Protein AF-A0A937XNT3-F1 (afdb_monomer)

Secondary structure (DSSP, 8-state):
---SSHHHHHHHHHHHHHHS--S-HHHHHHHHHHHHHHHHHHHHHHHHHHTTSS-GGG-SSS-TTTHHHHHHHHHHHHHHHIIIIIHHHHHHTTTTT--HHHHHHHHHHHHHHHHHHHHHHHHHHHHHHHHHHHHHHHHHTT--HHHHHHHHHHTT-

Sequence (157 aa):
MIAIHCKAAFQEGKADRLTHPLHAGMYKLIETRKRWEQSTCELRRIRLYLIGEASGCSLRHCTIDDYHQWVRDAMLWRTYDVSYRIFPSIAALSADGVATVTISRIDKLLKTSWPNVLHMLDATHRRLKTDQDVEVDLMNLDKSKIYRALREADTWL

Foldseek 3Di:
DPDPFLVVLLVVLQVVCVVPADQALVVLVVVLVVVVVVLVVQLVQLVCCLVVNDPQVSHDPDGPVCVLVSVLCVLSVVSSCCNNGVLRSLVNCVSVVDDPVVSVVVNVVCVVCVVVVRVVSRVVSVVSVVVSVVLVVCVVVVNRPSVVVVVVSVVVD

Mean predicted aligned error: 7.72 Å

Radius of gyration: 18.94 Å; Cα contacts (8 Å, |Δi|>4): 144; chains: 1; bounding box: 44×26×56 Å

Solvent-accessible surface area (backbone atoms only — not comparable to full-atom values): 8546 Å² total; per-residue (Å²): 136,85,57,91,46,28,73,47,18,27,50,50,18,42,56,61,28,70,83,50,77,70,76,52,6,63,64,48,48,53,53,50,49,54,51,50,53,51,52,52,54,47,56,49,41,53,50,34,32,76,73,68,76,41,60,67,84,68,48,85,91,50,53,82,88,43,43,65,58,54,65,60,4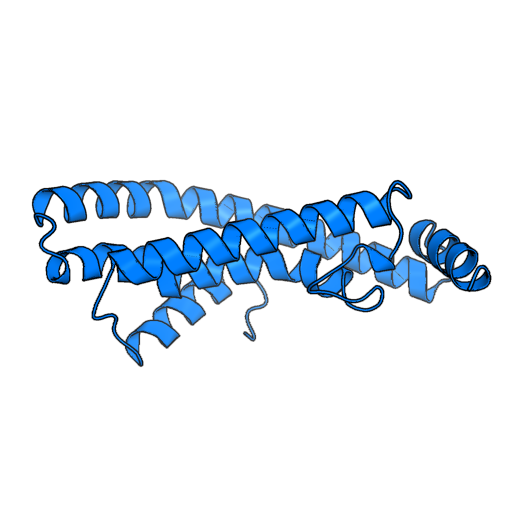4,44,52,34,52,53,33,16,42,40,37,42,43,49,57,49,19,52,67,16,24,50,71,67,71,46,56,65,70,59,42,54,52,52,50,50,53,46,67,66,50,41,63,58,51,49,51,54,44,33,55,48,43,53,53,53,46,54,56,47,53,51,45,51,52,25,47,79,65,77,65,27,68,63,57,50,56,48,58,63,55,62,76,77,115

pLDDT: mean 81.58, std 14.31, range [34.19, 96.75]

Structure (mmCIF, N/CA/C/O backbone):
data_AF-A0A937XNT3-F1
#
_entry.id   AF-A0A937XNT3-F1
#
loop_
_atom_site.group_PDB
_atom_site.id
_atom_site.type_symbol
_atom_site.label_atom_id
_atom_site.label_alt_id
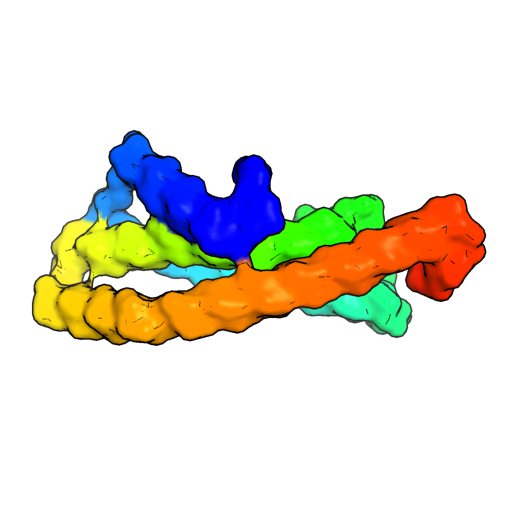_atom_site.label_comp_id
_atom_site.label_asym_id
_atom_site.label_entity_id
_atom_site.label_seq_id
_atom_site.pdbx_PDB_ins_code
_atom_site.Cartn_x
_atom_site.Cartn_y
_atom_site.Cartn_z
_atom_site.occupancy
_atom_site.B_iso_or_equiv
_atom_site.auth_seq_id
_atom_site.auth_comp_id
_atom_site.auth_asym_id
_atom_site.auth_atom_id
_atom_site.pdbx_PDB_model_num
ATOM 1 N N . MET A 1 1 ? -5.504 -10.180 -7.201 1.00 54.88 1 MET A N 1
ATOM 2 C CA . MET A 1 1 ? -5.869 -8.759 -7.330 1.00 54.88 1 MET A CA 1
ATOM 3 C C . MET A 1 1 ? -6.122 -8.484 -8.792 1.00 54.88 1 MET A C 1
ATOM 5 O O . MET A 1 1 ? -5.201 -8.643 -9.582 1.00 54.88 1 MET A O 1
ATOM 9 N N . ILE A 1 2 ? -7.370 -8.181 -9.143 1.00 60.06 2 ILE A N 1
ATOM 10 C CA . ILE A 1 2 ? -7.798 -7.944 -10.539 1.00 60.06 2 ILE A CA 1
ATOM 11 C C . ILE A 1 2 ? -7.982 -6.432 -10.797 1.00 60.06 2 ILE A C 1
ATOM 13 O O . ILE A 1 2 ? -8.218 -5.997 -11.921 1.00 60.06 2 ILE A O 1
ATOM 17 N N . ALA A 1 3 ? -7.856 -5.598 -9.759 1.00 65.06 3 ALA A N 1
ATOM 18 C CA . ALA A 1 3 ? -8.040 -4.158 -9.859 1.00 65.06 3 ALA A CA 1
ATOM 19 C C . ALA A 1 3 ? -7.130 -3.475 -10.895 1.00 65.06 3 ALA A C 1
ATOM 21 O O . ALA A 1 3 ? -5.913 -3.614 -10.879 1.00 65.06 3 ALA A O 1
ATOM 22 N N . ILE A 1 4 ? -7.746 -2.638 -11.734 1.00 74.69 4 ILE A N 1
ATOM 23 C CA . ILE A 1 4 ? -7.080 -1.885 -12.811 1.00 74.69 4 ILE A CA 1
ATOM 24 C C . ILE A 1 4 ? -6.683 -0.466 -12.346 1.00 74.69 4 ILE A C 1
ATOM 26 O O . ILE A 1 4 ? -5.875 0.209 -12.978 1.00 74.69 4 ILE A O 1
ATOM 30 N N . HIS A 1 5 ? -7.245 0.008 -11.229 1.00 83.56 5 HIS A N 1
ATOM 31 C CA . HIS A 1 5 ? -7.003 1.341 -10.666 1.00 83.56 5 HIS A CA 1
ATOM 32 C C . HIS A 1 5 ? -7.117 1.339 -9.135 1.00 83.56 5 HIS A C 1
ATOM 34 O O . HIS A 1 5 ? -7.826 0.506 -8.557 1.00 83.56 5 HIS A O 1
ATOM 40 N N . CYS A 1 6 ? -6.467 2.296 -8.464 1.00 86.62 6 CYS A N 1
ATOM 41 C CA . CYS A 1 6 ? -6.310 2.314 -7.006 1.00 86.62 6 CYS A CA 1
ATOM 42 C C . CYS A 1 6 ? -7.665 2.294 -6.293 1.00 86.62 6 CYS A C 1
ATOM 44 O O . CYS A 1 6 ? -7.866 1.535 -5.347 1.00 86.62 6 CYS A O 1
ATOM 46 N N . LYS A 1 7 ? -8.656 3.040 -6.795 1.00 89.38 7 LYS A N 1
ATOM 47 C CA . LYS A 1 7 ? -10.008 3.020 -6.214 1.00 89.38 7 LYS A CA 1
ATOM 48 C C . LYS A 1 7 ? -10.642 1.621 -6.215 1.00 89.38 7 LYS A C 1
ATOM 50 O O . LYS A 1 7 ? -11.341 1.297 -5.262 1.00 89.38 7 LYS A O 1
ATOM 55 N N . ALA A 1 8 ? -10.396 0.801 -7.242 1.00 90.81 8 ALA A N 1
ATOM 56 C CA . ALA A 1 8 ? -10.913 -0.571 -7.289 1.00 90.81 8 ALA A CA 1
ATOM 57 C C . ALA A 1 8 ? -10.160 -1.459 -6.304 1.00 90.81 8 ALA A C 1
ATOM 59 O O . ALA A 1 8 ? -10.806 -2.151 -5.529 1.00 90.81 8 ALA A O 1
ATOM 60 N N . ALA A 1 9 ? -8.828 -1.355 -6.258 1.00 92.19 9 ALA A N 1
ATOM 61 C CA . ALA A 1 9 ? -8.005 -2.102 -5.308 1.00 92.19 9 ALA A CA 1
ATOM 62 C C . ALA A 1 9 ? -8.423 -1.818 -3.855 1.00 92.19 9 ALA A C 1
ATOM 64 O O . ALA A 1 9 ? -8.475 -2.726 -3.031 1.00 92.19 9 ALA A O 1
ATOM 65 N N . PHE A 1 10 ? -8.799 -0.568 -3.554 1.00 92.38 10 PHE A N 1
ATOM 66 C CA . PHE A 1 10 ? -9.342 -0.197 -2.248 1.00 92.38 10 PHE A CA 1
ATOM 67 C C . PHE A 1 10 ? -10.678 -0.891 -1.937 1.00 92.38 10 PHE A C 1
ATOM 69 O O . PHE A 1 10 ? -10.911 -1.337 -0.817 1.00 92.38 10 PHE A O 1
ATOM 76 N N . GLN A 1 11 ? -11.599 -0.949 -2.904 1.00 93.19 11 GLN A N 1
ATOM 77 C CA . GLN A 1 11 ? -12.893 -1.603 -2.682 1.00 93.19 11 GLN A CA 1
ATOM 78 C C . GLN A 1 11 ? -12.750 -3.124 -2.602 1.00 93.19 11 GLN A C 1
ATOM 80 O O . GLN A 1 11 ? -13.378 -3.725 -1.737 1.00 93.19 11 GLN A O 1
ATOM 85 N N . GLU A 1 12 ? -11.889 -3.717 -3.433 1.00 94.06 12 GLU A N 1
ATOM 86 C CA . GLU A 1 12 ? -11.523 -5.139 -3.389 1.00 94.06 12 GLU A CA 1
ATOM 87 C C . GLU A 1 12 ? -10.975 -5.488 -2.000 1.00 94.06 12 GLU A C 1
ATOM 89 O O . GLU A 1 12 ? -11.534 -6.332 -1.311 1.00 94.06 12 GLU A O 1
ATOM 94 N N . GLY A 1 13 ? -9.997 -4.726 -1.496 1.00 93.81 13 GLY A N 1
ATOM 95 C CA . GLY A 1 13 ? -9.451 -4.955 -0.158 1.00 93.81 13 GLY A CA 1
ATOM 96 C C . GLY A 1 13 ? -10.468 -4.774 0.973 1.00 93.81 13 GLY A C 1
ATOM 97 O O . GLY A 1 13 ? -10.393 -5.471 1.985 1.00 93.81 13 GLY A O 1
ATOM 98 N N . LYS A 1 14 ? -11.450 -3.874 0.828 1.00 93.56 14 LYS A N 1
ATOM 99 C CA . LYS A 1 14 ? -12.553 -3.771 1.797 1.00 93.56 14 LYS A CA 1
ATOM 100 C C . LYS A 1 14 ? -13.452 -5.002 1.741 1.00 93.56 14 LYS A C 1
ATOM 102 O O . LYS A 1 14 ? -13.792 -5.525 2.799 1.00 93.56 14 LYS A O 1
ATOM 107 N N . ALA A 1 15 ? -13.842 -5.431 0.542 1.00 93.88 15 ALA A N 1
ATOM 108 C CA . ALA A 1 15 ? -14.713 -6.581 0.334 1.00 93.88 15 ALA A CA 1
ATOM 109 C C . ALA A 1 15 ? -14.066 -7.868 0.867 1.00 93.88 15 ALA A C 1
ATOM 111 O O . ALA A 1 15 ? -14.680 -8.567 1.670 1.00 93.88 15 ALA A O 1
ATOM 112 N N . ASP A 1 16 ? -12.796 -8.103 0.540 1.00 93.69 16 ASP A N 1
ATOM 113 C CA . ASP A 1 16 ? -12.041 -9.280 0.977 1.00 93.69 16 ASP A CA 1
ATOM 114 C C . ASP A 1 16 ? -11.846 -9.321 2.497 1.00 93.69 16 ASP A C 1
ATOM 116 O O . ASP A 1 16 ? -11.728 -10.387 3.098 1.00 93.69 16 ASP A O 1
ATOM 120 N N . ARG A 1 17 ? -11.818 -8.169 3.178 1.00 93.94 17 ARG A N 1
ATOM 121 C CA . ARG A 1 17 ? -11.762 -8.166 4.646 1.00 93.94 17 ARG A CA 1
ATOM 122 C C . ARG A 1 17 ? -13.093 -8.582 5.271 1.00 93.94 17 ARG A C 1
ATOM 124 O O . ARG A 1 17 ? -13.089 -9.113 6.377 1.00 93.94 17 ARG A O 1
ATOM 131 N N . LEU A 1 18 ? -14.230 -8.354 4.615 1.00 91.19 18 LEU A N 1
ATOM 132 C CA . LEU A 1 18 ? -15.526 -8.738 5.188 1.00 91.19 18 LEU A CA 1
ATOM 133 C C . LEU A 1 18 ? -15.634 -10.257 5.372 1.00 91.19 18 LEU A C 1
ATOM 135 O O . LEU A 1 18 ? -16.247 -10.703 6.338 1.00 91.19 18 LEU A O 1
ATOM 139 N N . THR A 1 19 ? -14.999 -11.046 4.502 1.00 91.38 19 THR A N 1
ATOM 140 C CA . THR A 1 19 ? -14.986 -12.516 4.591 1.00 91.38 19 THR A CA 1
ATOM 141 C C . THR A 1 19 ? -14.002 -13.049 5.631 1.00 91.38 19 THR A C 1
ATOM 143 O O . THR A 1 19 ? -14.143 -14.172 6.111 1.00 91.38 19 THR A O 1
ATOM 146 N N . HIS A 1 20 ? -13.022 -12.241 6.026 1.00 88.31 20 HIS A N 1
ATOM 147 C CA . HIS A 1 20 ? -12.022 -12.604 7.017 1.00 88.31 20 HIS A CA 1
ATOM 148 C C . HIS A 1 20 ? -11.923 -11.470 8.035 1.00 88.31 20 HIS A C 1
ATOM 150 O O . HIS A 1 20 ? -11.160 -10.564 7.791 1.00 88.31 20 HIS A O 1
ATOM 156 N N . PRO A 1 21 ? -12.638 -11.419 9.166 1.00 87.06 21 PRO A N 1
ATOM 157 C CA . PRO A 1 21 ? -12.478 -10.335 10.153 1.00 87.06 21 PRO A CA 1
ATOM 158 C C . PRO A 1 21 ? -11.134 -10.385 10.905 1.00 87.06 21 PRO A C 1
ATOM 160 O O . PRO A 1 21 ? -10.450 -11.407 10.887 1.00 87.06 21 PRO A O 1
ATOM 163 N N . LEU A 1 22 ? -10.669 -9.272 11.492 1.00 90.69 22 LEU A N 1
ATOM 164 C CA . LEU A 1 22 ? -9.446 -9.253 12.320 1.00 90.69 22 LEU A CA 1
ATOM 165 C C . LEU A 1 22 ? -9.773 -9.383 13.804 1.00 90.69 22 LEU A C 1
ATOM 167 O O . LEU A 1 22 ? -10.709 -8.754 14.284 1.00 90.69 22 LEU A O 1
ATOM 171 N N . HIS A 1 23 ? -8.938 -10.138 14.520 1.00 87.31 23 HIS A N 1
ATOM 172 C CA . HIS A 1 23 ? -9.053 -10.343 15.970 1.00 87.31 23 HIS A CA 1
ATOM 173 C C . HIS A 1 23 ? -7.961 -9.630 16.782 1.00 87.31 23 HIS A C 1
ATOM 175 O O . HIS A 1 23 ? -8.108 -9.494 17.987 1.00 87.31 23 HIS A O 1
ATOM 181 N N . ALA A 1 24 ? -6.885 -9.178 16.129 1.00 90.75 24 ALA A N 1
ATOM 182 C CA . ALA A 1 24 ? -5.785 -8.448 16.755 1.00 90.75 24 ALA A CA 1
ATOM 183 C C . ALA A 1 24 ? -5.294 -7.354 15.800 1.00 90.75 24 ALA A C 1
ATOM 185 O O . ALA A 1 24 ? -4.846 -7.644 14.682 1.00 90.75 24 ALA A O 1
ATOM 186 N N . GLY A 1 25 ? -5.399 -6.100 16.226 1.00 92.69 25 GLY A N 1
ATOM 187 C CA . GLY A 1 25 ? -5.040 -4.930 15.433 1.00 92.69 25 GLY A CA 1
ATOM 188 C C . GLY A 1 25 ? -3.540 -4.667 15.432 1.00 92.69 25 GLY A C 1
ATOM 189 O O . GLY A 1 25 ? -2.924 -4.525 14.374 1.00 92.69 25 GLY A O 1
ATOM 190 N N . MET A 1 26 ? -2.922 -4.663 16.612 1.00 94.62 26 MET A N 1
ATOM 191 C CA . MET A 1 26 ? -1.521 -4.289 16.802 1.00 94.62 26 MET A CA 1
ATOM 192 C C . MET A 1 26 ? -0.574 -5.209 16.030 1.00 94.62 26 MET A C 1
ATOM 194 O O . MET A 1 26 ? 0.285 -4.742 15.278 1.00 94.62 26 MET A O 1
ATOM 198 N N . TYR A 1 27 ? -0.773 -6.525 16.148 1.00 94.44 27 TYR A N 1
ATOM 199 C CA . TYR A 1 27 ? 0.013 -7.518 15.415 1.00 94.44 27 TYR A CA 1
ATOM 200 C C . TYR A 1 27 ? -0.028 -7.268 13.899 1.00 94.44 27 TYR A C 1
ATOM 202 O O . TYR A 1 27 ? 1.008 -7.284 13.230 1.00 94.44 27 TYR A O 1
ATOM 210 N N . LYS A 1 28 ? -1.211 -6.967 13.351 1.00 94.00 28 LYS A N 1
ATOM 211 C CA . LYS A 1 28 ? -1.389 -6.739 11.914 1.00 94.00 28 LYS A CA 1
ATOM 212 C C . LYS A 1 28 ? -0.848 -5.404 11.437 1.00 94.00 28 LYS A C 1
ATOM 214 O O . LYS A 1 28 ? -0.325 -5.347 10.323 1.00 94.00 28 LYS A O 1
ATOM 219 N N . LEU A 1 29 ? -0.898 -4.358 12.258 1.00 94.69 29 LEU A N 1
ATOM 220 C CA . LEU A 1 29 ? -0.217 -3.098 11.958 1.00 94.69 29 LEU A CA 1
ATOM 221 C C . LEU A 1 29 ? 1.299 -3.303 11.870 1.00 94.69 29 LEU A C 1
ATOM 223 O O . LEU A 1 29 ? 1.919 -2.840 10.913 1.00 94.69 29 LEU A O 1
ATOM 227 N N . ILE A 1 30 ? 1.889 -4.054 12.806 1.00 95.50 30 ILE A N 1
ATOM 228 C CA . ILE A 1 30 ? 3.323 -4.379 12.793 1.00 95.50 30 ILE A CA 1
ATOM 229 C C . ILE A 1 30 ? 3.684 -5.216 11.559 1.00 95.50 30 ILE A C 1
ATOM 231 O O . ILE A 1 30 ? 4.658 -4.906 10.871 1.00 95.50 30 ILE A O 1
ATOM 235 N N . GLU A 1 31 ? 2.902 -6.254 11.249 1.00 94.44 31 GLU A N 1
ATOM 236 C CA . GLU A 1 31 ? 3.104 -7.092 10.059 1.00 94.44 31 GLU A CA 1
ATOM 237 C C . GLU A 1 31 ? 3.042 -6.253 8.773 1.00 94.44 31 GLU A C 1
ATOM 239 O O . GLU A 1 31 ? 3.915 -6.356 7.908 1.00 94.44 31 GLU A O 1
ATOM 244 N N . THR A 1 32 ? 2.037 -5.379 8.669 1.00 92.88 32 THR A N 1
ATOM 245 C CA . THR A 1 32 ? 1.847 -4.514 7.498 1.00 92.88 32 THR A CA 1
ATOM 246 C C . THR A 1 32 ? 3.000 -3.528 7.358 1.00 92.88 32 THR A C 1
ATOM 248 O O . THR A 1 32 ? 3.541 -3.387 6.265 1.00 92.88 32 THR A O 1
ATOM 251 N N . ARG A 1 33 ? 3.452 -2.915 8.460 1.00 94.31 33 ARG A N 1
ATOM 252 C CA . ARG A 1 33 ? 4.623 -2.031 8.464 1.00 94.31 33 ARG A CA 1
ATOM 253 C C . ARG A 1 33 ? 5.874 -2.743 7.948 1.00 94.31 33 ARG A C 1
ATOM 255 O O . ARG A 1 33 ? 6.519 -2.222 7.045 1.00 94.31 33 ARG A O 1
ATOM 262 N N . LYS A 1 34 ? 6.192 -3.933 8.471 1.00 93.31 34 LYS A N 1
ATOM 263 C CA . LYS A 1 34 ? 7.373 -4.707 8.040 1.00 93.31 34 LYS A CA 1
ATOM 264 C C . LYS A 1 34 ? 7.326 -5.021 6.546 1.00 93.31 34 LYS A C 1
ATOM 266 O O . LYS A 1 34 ? 8.307 -4.816 5.837 1.00 93.31 34 LYS A O 1
ATOM 271 N N . ARG A 1 35 ? 6.168 -5.463 6.051 1.00 89.69 35 ARG A N 1
ATOM 272 C CA . ARG A 1 35 ? 5.963 -5.731 4.621 1.00 89.69 35 ARG A CA 1
ATOM 273 C C . ARG A 1 35 ? 6.151 -4.476 3.776 1.00 89.69 35 ARG A C 1
ATOM 275 O O . ARG A 1 35 ? 6.770 -4.516 2.718 1.00 89.69 35 ARG A O 1
ATOM 282 N N . TRP A 1 36 ? 5.613 -3.359 4.244 1.00 89.31 36 TRP A N 1
ATOM 283 C CA . TRP A 1 36 ? 5.728 -2.072 3.576 1.00 89.31 36 TRP A CA 1
ATOM 284 C C . TRP A 1 36 ? 7.169 -1.570 3.531 1.00 89.31 36 TRP A C 1
ATOM 286 O O . TRP A 1 36 ? 7.587 -1.055 2.498 1.00 89.31 36 TRP A O 1
ATOM 296 N N . GLU A 1 37 ? 7.937 -1.746 4.604 1.00 89.88 37 GLU A N 1
ATOM 297 C CA . GLU A 1 37 ? 9.371 -1.445 4.639 1.00 89.88 37 GLU A CA 1
ATOM 298 C C . GLU A 1 37 ? 10.140 -2.319 3.638 1.00 89.88 37 GLU A C 1
ATOM 300 O O . GLU A 1 37 ? 10.904 -1.792 2.833 1.00 89.88 37 GLU A O 1
ATOM 305 N N . GLN A 1 38 ? 9.875 -3.629 3.608 1.00 87.50 38 GLN A N 1
ATOM 306 C CA . GLN A 1 38 ? 10.490 -4.559 2.653 1.00 87.50 38 GLN A CA 1
ATOM 307 C C . GLN A 1 38 ? 10.171 -4.193 1.199 1.00 87.50 38 GLN A C 1
ATOM 309 O O . GLN A 1 38 ? 11.083 -4.064 0.387 1.00 87.50 38 GLN A O 1
ATOM 314 N N . SER A 1 39 ? 8.897 -3.947 0.884 1.00 85.00 39 SER A N 1
ATOM 315 C CA . SER A 1 39 ? 8.460 -3.526 -0.452 1.00 85.00 39 SER A CA 1
ATOM 316 C C . SER A 1 39 ? 9.099 -2.197 -0.867 1.00 85.00 39 SER A C 1
ATOM 318 O O . SER A 1 39 ? 9.529 -2.055 -2.007 1.00 85.00 39 SER A O 1
ATOM 320 N N . THR A 1 40 ? 9.226 -1.229 0.046 1.00 84.75 40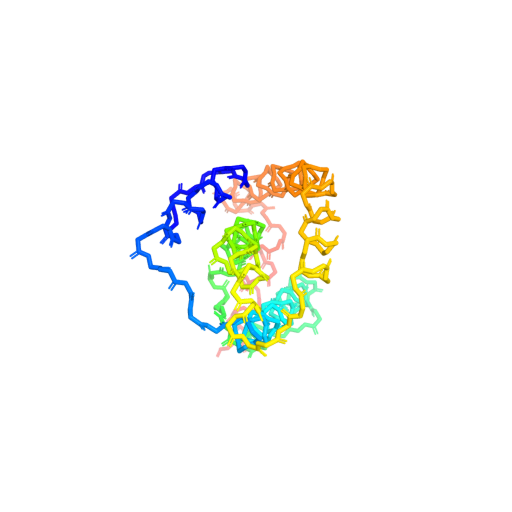 THR A N 1
ATOM 321 C CA . THR A 1 40 ? 9.898 0.046 -0.253 1.00 84.75 40 THR A CA 1
ATOM 322 C C . THR A 1 40 ? 11.394 -0.148 -0.501 1.00 84.75 40 THR A C 1
ATOM 324 O O . THR A 1 40 ? 11.951 0.477 -1.401 1.00 84.75 40 THR A O 1
ATOM 327 N N . CYS A 1 41 ? 12.060 -1.006 0.276 1.00 87.31 41 CYS A N 1
ATOM 328 C CA . CYS A 1 41 ? 13.456 -1.367 0.035 1.00 87.31 41 CYS A CA 1
ATOM 329 C C . CYS A 1 41 ? 13.635 -2.039 -1.328 1.00 87.31 41 CYS A C 1
ATOM 331 O O . CYS A 1 41 ? 14.606 -1.744 -2.020 1.00 87.31 41 CYS A O 1
ATOM 333 N N . GLU A 1 42 ? 12.693 -2.887 -1.731 1.00 87.00 42 GLU A N 1
ATOM 334 C CA . GLU A 1 42 ? 12.729 -3.526 -3.042 1.00 87.00 42 GLU A CA 1
ATOM 335 C C . GLU A 1 42 ? 12.568 -2.513 -4.177 1.00 87.00 42 GLU A C 1
ATOM 337 O O . GLU A 1 42 ? 13.409 -2.463 -5.067 1.00 87.00 42 GLU A O 1
ATOM 342 N N . LEU A 1 43 ? 11.589 -1.606 -4.091 1.00 82.88 43 LEU A N 1
ATOM 343 C CA . LEU A 1 43 ? 11.425 -0.526 -5.073 1.00 82.88 43 LEU A CA 1
ATOM 344 C C . LEU A 1 43 ? 12.678 0.359 -5.189 1.00 82.88 43 LEU A C 1
ATOM 346 O O . LEU A 1 43 ? 13.009 0.833 -6.275 1.00 82.88 43 LEU A O 1
ATOM 350 N N . ARG A 1 44 ? 13.412 0.568 -4.087 1.00 83.94 44 ARG A N 1
ATOM 351 C CA . ARG A 1 44 ? 14.702 1.277 -4.119 1.00 83.94 44 ARG A CA 1
ATOM 352 C C . ARG A 1 44 ? 15.773 0.492 -4.870 1.00 83.94 44 ARG A C 1
ATOM 354 O O . ARG A 1 44 ? 16.515 1.105 -5.628 1.00 83.94 44 ARG A O 1
ATOM 361 N N . ARG A 1 45 ? 15.855 -0.828 -4.684 1.00 84.12 45 ARG A N 1
ATOM 362 C CA . ARG A 1 45 ? 16.793 -1.685 -5.432 1.00 84.12 45 ARG A CA 1
ATOM 363 C C . ARG A 1 45 ? 16.472 -1.685 -6.919 1.00 84.12 45 ARG A C 1
ATOM 365 O O . ARG A 1 45 ? 17.378 -1.473 -7.710 1.00 84.12 45 ARG A O 1
ATOM 372 N N . ILE A 1 46 ? 15.191 -1.800 -7.276 1.00 80.75 46 ILE A N 1
ATOM 373 C CA . ILE A 1 46 ? 14.732 -1.679 -8.666 1.00 80.75 46 ILE A CA 1
ATOM 374 C C . ILE A 1 46 ? 15.173 -0.334 -9.252 1.00 80.75 46 ILE A C 1
ATOM 376 O O . ILE A 1 46 ? 15.742 -0.299 -10.336 1.00 80.75 46 ILE A O 1
ATOM 380 N N . ARG A 1 47 ? 14.993 0.777 -8.521 1.00 80.06 47 ARG A N 1
ATOM 381 C CA . ARG A 1 47 ? 15.480 2.090 -8.971 1.00 80.06 47 ARG A CA 1
ATOM 382 C C . ARG A 1 47 ? 16.990 2.092 -9.222 1.00 80.06 47 ARG A C 1
ATOM 384 O O . ARG A 1 47 ? 17.398 2.600 -10.256 1.00 80.06 47 ARG A O 1
ATOM 391 N N . LEU A 1 48 ? 17.797 1.581 -8.288 1.00 80.44 48 LEU A N 1
ATOM 392 C CA . LEU A 1 48 ? 19.262 1.542 -8.425 1.00 80.44 48 LEU A CA 1
ATOM 393 C C . LEU A 1 48 ? 19.698 0.688 -9.620 1.00 80.44 48 LEU A C 1
ATOM 395 O O . LEU A 1 48 ? 20.594 1.080 -10.359 1.00 80.44 48 LEU A O 1
ATOM 399 N N . TYR A 1 49 ? 19.026 -0.439 -9.839 1.00 81.25 49 TYR A N 1
ATOM 400 C CA . TYR A 1 49 ? 19.242 -1.291 -11.001 1.00 81.25 49 TYR A CA 1
ATOM 401 C C . TYR A 1 49 ? 18.938 -0.558 -12.316 1.00 81.25 49 TYR A C 1
ATOM 403 O O . TYR A 1 49 ? 19.780 -0.515 -13.207 1.00 81.25 49 TYR A O 1
ATOM 411 N N . LEU A 1 50 ? 17.782 0.109 -12.407 1.00 72.19 50 LEU A N 1
ATOM 412 C CA . LEU A 1 50 ? 17.356 0.825 -13.617 1.00 72.19 50 LEU A CA 1
ATOM 413 C C . LEU A 1 50 ? 18.262 1.998 -14.009 1.00 72.19 50 LEU A C 1
ATOM 415 O O . LEU A 1 50 ? 18.297 2.369 -15.179 1.00 72.19 50 LEU A O 1
ATOM 419 N N . ILE A 1 51 ? 18.979 2.589 -13.051 1.00 79.31 51 ILE A N 1
ATOM 420 C CA . ILE A 1 51 ? 19.944 3.670 -13.312 1.00 79.31 51 ILE A CA 1
ATOM 421 C C . ILE A 1 51 ? 21.387 3.162 -13.459 1.00 79.31 51 ILE A C 1
ATOM 423 O O . ILE A 1 51 ? 22.302 3.974 -13.567 1.00 79.31 51 ILE A O 1
ATOM 427 N N . GLY A 1 52 ? 21.603 1.842 -13.454 1.00 79.25 52 GLY A N 1
ATOM 428 C CA . GLY A 1 52 ? 22.925 1.226 -13.601 1.00 79.25 52 GLY A CA 1
ATOM 429 C C . GLY A 1 52 ? 23.821 1.320 -12.361 1.00 79.25 52 GLY A C 1
ATOM 430 O O . GLY A 1 52 ? 25.007 1.019 -12.439 1.00 79.25 52 GLY A O 1
ATOM 431 N N . GLU A 1 53 ? 23.277 1.717 -11.208 1.00 82.31 53 GLU A N 1
ATOM 432 C CA . GLU A 1 53 ? 24.017 1.819 -9.940 1.00 82.31 53 GLU A CA 1
ATOM 433 C C . GLU A 1 53 ? 24.036 0.498 -9.146 1.00 82.31 53 GLU A C 1
ATOM 435 O O . GLU A 1 53 ? 24.717 0.396 -8.124 1.00 82.31 53 GLU A O 1
ATOM 440 N N . ALA A 1 54 ? 23.295 -0.524 -9.582 1.00 83.94 54 ALA A N 1
ATOM 441 C CA . ALA A 1 54 ? 23.288 -1.849 -8.967 1.00 83.94 54 ALA A CA 1
ATOM 442 C C . ALA A 1 54 ? 23.120 -2.959 -10.012 1.00 83.94 54 ALA A C 1
ATOM 444 O O . ALA A 1 54 ? 22.511 -2.750 -11.057 1.00 83.94 54 ALA A O 1
ATOM 445 N N . SER A 1 55 ? 23.620 -4.160 -9.709 1.00 86.94 55 SER A N 1
ATOM 446 C CA . SER A 1 55 ? 23.395 -5.342 -10.548 1.00 86.94 55 SER A CA 1
ATOM 447 C C . SER A 1 55 ? 21.989 -5.912 -10.355 1.00 86.94 55 SER A C 1
ATOM 449 O O . SER A 1 55 ? 21.376 -5.747 -9.295 1.00 86.94 55 SER A O 1
ATOM 451 N N . GLY A 1 56 ? 21.492 -6.651 -11.349 1.00 77.50 56 GLY A N 1
ATOM 452 C CA . GLY A 1 56 ? 20.204 -7.345 -11.247 1.00 77.50 56 GLY A CA 1
ATOM 453 C C . GLY A 1 56 ? 20.163 -8.380 -10.113 1.00 77.50 56 GLY A C 1
ATOM 454 O O . GLY A 1 56 ? 19.134 -8.544 -9.465 1.00 77.50 56 GLY A O 1
ATOM 455 N N . CYS A 1 57 ? 21.308 -8.971 -9.751 1.00 82.94 57 CYS A N 1
ATOM 456 C CA . CYS A 1 57 ? 21.441 -9.871 -8.595 1.00 82.94 57 CYS A CA 1
ATOM 457 C C . CYS A 1 57 ? 21.184 -9.188 -7.236 1.00 82.94 57 CYS A C 1
ATOM 459 O O . CYS A 1 57 ? 21.122 -9.861 -6.208 1.00 82.94 57 CYS A O 1
ATOM 461 N N . SER A 1 58 ? 21.078 -7.855 -7.198 1.00 85.25 58 SER A N 1
ATOM 462 C CA . SER A 1 58 ? 20.741 -7.118 -5.977 1.00 85.25 58 SER A CA 1
ATOM 463 C C . SER A 1 58 ? 19.249 -7.174 -5.622 1.00 8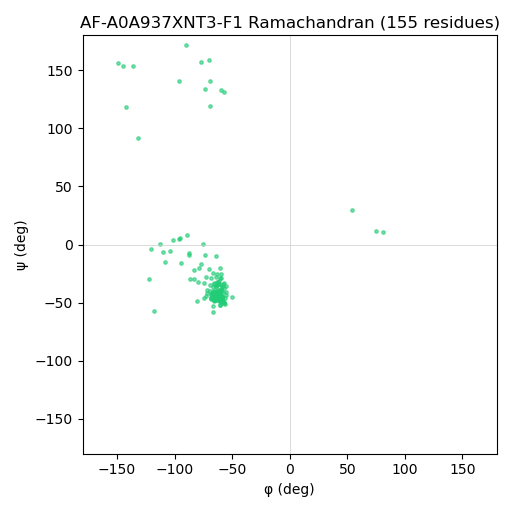5.25 58 SER A C 1
ATOM 465 O O . SER A 1 58 ? 18.898 -6.895 -4.469 1.00 85.25 58 SER A O 1
ATOM 467 N N . LEU A 1 59 ? 18.387 -7.547 -6.577 1.00 84.56 59 LEU A N 1
ATOM 468 C CA . LEU A 1 59 ? 16.951 -7.752 -6.381 1.00 84.56 59 LEU A CA 1
ATOM 469 C C . LEU A 1 59 ? 16.709 -9.005 -5.519 1.00 84.56 59 LEU A C 1
ATOM 471 O O . LEU A 1 59 ? 17.430 -9.994 -5.621 1.00 84.56 59 LEU A O 1
ATOM 475 N N . ARG A 1 60 ? 15.736 -8.951 -4.602 1.00 86.44 60 ARG A N 1
ATOM 476 C CA . ARG A 1 60 ? 15.492 -10.018 -3.605 1.00 86.44 60 ARG A CA 1
ATOM 477 C C . ARG A 1 60 ? 14.098 -10.622 -3.650 1.00 86.44 60 ARG A C 1
ATOM 479 O O . ARG A 1 60 ? 13.919 -11.756 -3.216 1.00 86.44 60 ARG A O 1
ATOM 486 N N . HIS A 1 61 ? 13.109 -9.845 -4.063 1.00 80.19 61 HIS A N 1
ATOM 487 C CA . HIS A 1 61 ? 11.703 -10.251 -4.087 1.00 80.19 61 HIS A CA 1
ATOM 488 C C . HIS A 1 61 ? 11.108 -10.201 -5.495 1.00 80.19 61 HIS A C 1
ATOM 490 O O . HIS A 1 61 ? 9.959 -10.588 -5.682 1.00 80.19 61 HIS A O 1
ATOM 496 N N . CYS A 1 62 ? 11.902 -9.739 -6.454 1.00 75.75 62 CYS A N 1
ATOM 497 C CA . CYS A 1 62 ? 11.598 -9.640 -7.867 1.00 75.75 62 CYS A CA 1
ATOM 498 C C . CYS A 1 62 ? 12.822 -10.130 -8.659 1.00 75.75 62 CYS A C 1
ATOM 500 O O . CYS A 1 62 ? 13.948 -10.111 -8.150 1.00 75.75 62 CYS A O 1
ATOM 502 N N . THR A 1 63 ? 12.596 -10.626 -9.864 1.00 75.06 63 THR A N 1
ATOM 503 C CA . THR A 1 63 ? 13.611 -10.910 -10.871 1.00 75.06 63 THR A CA 1
ATOM 504 C C . THR A 1 63 ? 13.836 -9.689 -11.767 1.00 75.06 63 THR A C 1
ATOM 506 O O . THR A 1 63 ? 13.114 -8.690 -11.737 1.00 75.06 63 THR A O 1
ATOM 509 N N . ILE A 1 64 ? 14.864 -9.774 -12.606 1.00 69.44 64 ILE A N 1
ATOM 510 C CA . ILE A 1 64 ? 15.092 -8.810 -13.687 1.00 69.44 64 ILE A CA 1
ATOM 511 C C . ILE A 1 64 ? 13.903 -8.788 -14.665 1.00 69.44 64 ILE A C 1
ATOM 513 O O . ILE A 1 64 ? 13.590 -7.754 -15.242 1.00 69.44 64 ILE A O 1
ATOM 517 N N . ASP A 1 65 ? 13.191 -9.901 -14.811 1.00 68.50 65 ASP A N 1
ATOM 518 C CA . ASP A 1 65 ? 12.085 -9.993 -15.759 1.00 68.50 65 ASP A CA 1
ATOM 519 C C . 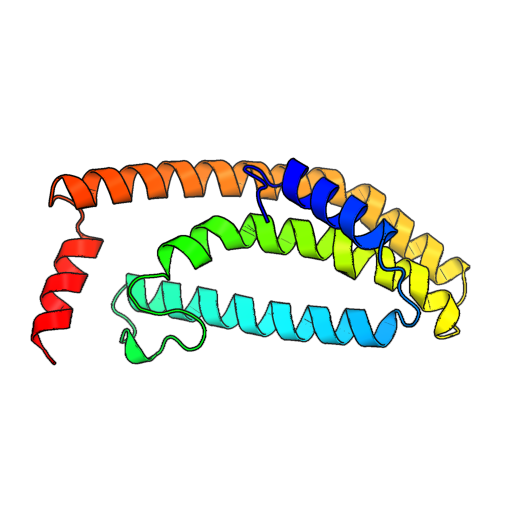ASP A 1 65 ? 10.771 -9.436 -15.204 1.00 68.50 65 ASP A C 1
ATOM 521 O O . ASP A 1 65 ? 9.911 -9.059 -15.989 1.00 68.50 65 ASP A O 1
ATOM 525 N N . ASP A 1 66 ? 10.584 -9.342 -13.881 1.00 76.62 66 ASP A N 1
ATOM 526 C CA . ASP A 1 66 ? 9.305 -8.954 -13.262 1.00 76.62 66 ASP A CA 1
ATOM 527 C C . ASP A 1 66 ? 9.334 -7.590 -12.530 1.00 76.62 66 ASP A C 1
ATOM 529 O O . ASP A 1 66 ? 8.301 -7.144 -12.013 1.00 76.62 66 ASP A O 1
ATOM 533 N N . TYR A 1 67 ? 10.468 -6.868 -12.520 1.00 76.56 67 TYR A N 1
ATOM 534 C CA . TYR A 1 67 ? 10.570 -5.574 -11.822 1.00 76.56 67 TYR A CA 1
ATOM 535 C C . TYR A 1 67 ? 9.522 -4.561 -12.309 1.00 76.56 67 TYR A C 1
ATOM 537 O O . TYR A 1 67 ? 9.037 -3.722 -11.545 1.00 76.56 67 TYR A O 1
ATOM 545 N N . HIS A 1 68 ? 9.159 -4.626 -13.592 1.00 73.62 68 HIS A N 1
ATOM 546 C CA . HIS A 1 68 ? 8.197 -3.722 -14.210 1.00 73.62 68 HIS A CA 1
ATOM 547 C C . HIS A 1 68 ? 6.798 -3.920 -13.606 1.00 73.62 68 HIS A C 1
ATOM 549 O O . HIS A 1 68 ? 6.124 -2.943 -13.272 1.00 73.62 68 HIS A O 1
ATOM 555 N N . GLN A 1 69 ? 6.409 -5.179 -13.370 1.00 75.94 69 GLN A N 1
ATOM 556 C CA . GLN A 1 69 ? 5.173 -5.566 -12.693 1.00 75.94 69 GLN A CA 1
ATOM 557 C C . GLN A 1 69 ? 5.177 -5.059 -11.245 1.00 75.94 69 GLN A C 1
ATOM 559 O O . GLN A 1 69 ? 4.193 -4.474 -10.794 1.00 75.94 69 GLN A O 1
ATOM 564 N N . TRP A 1 70 ? 6.301 -5.204 -10.538 1.00 79.81 70 TRP A N 1
ATOM 565 C CA . TRP A 1 70 ? 6.464 -4.697 -9.173 1.00 79.81 70 TRP A CA 1
ATOM 566 C C . TRP A 1 70 ? 6.260 -3.185 -9.070 1.00 79.81 70 TRP A C 1
ATOM 568 O O . TRP A 1 70 ? 5.566 -2.717 -8.167 1.00 79.81 70 TRP A O 1
ATOM 578 N N . VAL A 1 71 ? 6.843 -2.411 -9.989 1.00 76.75 71 VAL A N 1
ATOM 579 C CA . VAL A 1 71 ? 6.683 -0.948 -10.013 1.00 76.75 71 VAL A CA 1
ATOM 580 C C . VAL A 1 71 ? 5.255 -0.561 -10.391 1.00 76.75 71 VAL A C 1
ATOM 582 O O . VAL A 1 71 ? 4.681 0.328 -9.758 1.00 76.75 71 VAL A O 1
ATOM 585 N N . ARG A 1 72 ? 4.671 -1.246 -11.382 1.00 75.69 72 ARG A N 1
ATOM 586 C CA . ARG A 1 72 ? 3.311 -0.984 -11.864 1.00 75.69 72 ARG A CA 1
ATOM 587 C C . ARG A 1 72 ? 2.280 -1.186 -10.760 1.00 75.69 72 ARG A C 1
ATOM 589 O O . ARG A 1 72 ? 1.486 -0.297 -10.455 1.00 75.69 72 ARG A O 1
ATOM 596 N N . ASP A 1 73 ? 2.333 -2.347 -10.121 1.00 81.50 73 ASP A N 1
ATOM 597 C CA . ASP A 1 73 ? 1.276 -2.799 -9.227 1.00 81.50 73 ASP A CA 1
ATOM 598 C C . ASP A 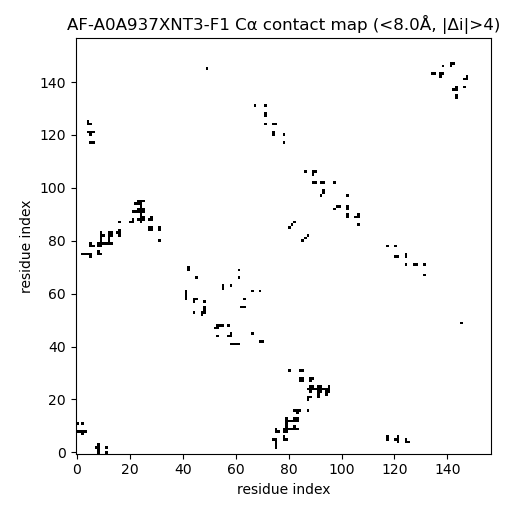1 73 ? 1.484 -2.295 -7.788 1.00 81.50 73 ASP A C 1
ATOM 600 O O . ASP A 1 73 ? 0.566 -2.373 -6.968 1.00 81.50 73 ASP A O 1
ATOM 604 N N . ALA A 1 74 ? 2.642 -1.698 -7.468 1.00 83.44 74 ALA A N 1
ATOM 605 C CA . ALA A 1 74 ? 2.957 -1.189 -6.132 1.00 83.44 74 ALA A CA 1
ATOM 606 C C . ALA A 1 74 ? 1.856 -0.283 -5.561 1.00 83.44 74 ALA A C 1
ATOM 608 O O . ALA A 1 74 ? 1.455 -0.441 -4.406 1.00 83.44 74 ALA A O 1
ATOM 609 N N . MET A 1 75 ? 1.331 0.653 -6.357 1.00 83.62 75 MET A N 1
ATOM 610 C CA . MET A 1 75 ? 0.287 1.577 -5.896 1.00 83.62 75 MET A CA 1
ATOM 611 C C . MET A 1 75 ? -1.048 0.864 -5.658 1.00 83.62 75 MET A C 1
ATOM 613 O O . MET A 1 75 ? -1.765 1.194 -4.707 1.00 83.62 75 MET A O 1
ATOM 617 N N . LEU A 1 76 ? -1.368 -0.142 -6.474 1.00 88.69 76 LEU A N 1
ATOM 618 C CA . LEU A 1 76 ? -2.551 -0.983 -6.299 1.00 88.69 76 LEU A CA 1
ATOM 619 C C . LEU A 1 76 ? -2.432 -1.799 -5.010 1.00 88.69 76 LEU A C 1
A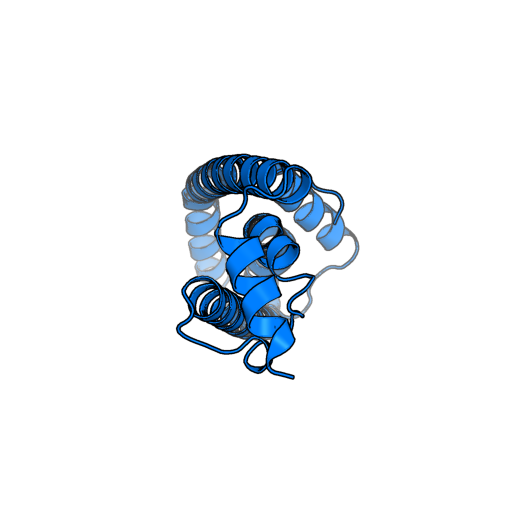TOM 621 O O . LEU A 1 76 ? -3.337 -1.757 -4.178 1.00 88.69 76 LEU A O 1
ATOM 625 N N . TRP A 1 77 ? -1.281 -2.436 -4.783 1.00 88.25 77 TRP A N 1
ATOM 626 C CA . TRP A 1 77 ? -0.999 -3.211 -3.574 1.00 88.25 77 TRP A CA 1
ATOM 627 C C . TRP A 1 77 ? -1.065 -2.369 -2.306 1.00 88.25 77 TRP A C 1
ATOM 629 O O . TRP A 1 77 ? -1.696 -2.777 -1.332 1.00 88.25 77 TRP A O 1
ATOM 639 N N . ARG A 1 78 ? -0.480 -1.164 -2.312 1.00 88.31 78 ARG A N 1
ATOM 640 C CA . ARG A 1 78 ? -0.558 -0.241 -1.167 1.00 88.31 78 ARG A CA 1
ATOM 641 C C . ARG A 1 78 ? -1.992 0.154 -0.873 1.00 88.31 78 ARG A C 1
ATOM 643 O O . ARG A 1 78 ? -2.405 0.163 0.283 1.00 88.31 78 ARG A O 1
ATOM 650 N N . THR A 1 79 ? -2.749 0.454 -1.919 1.00 91.44 79 THR A N 1
ATOM 651 C CA . THR A 1 79 ? -4.141 0.859 -1.778 1.00 91.44 79 THR A CA 1
ATOM 652 C C . THR A 1 79 ? -4.999 -0.281 -1.229 1.00 91.44 79 THR A C 1
ATOM 654 O O . THR A 1 79 ? -5.754 -0.071 -0.279 1.00 91.44 79 THR A O 1
ATOM 657 N N . TYR A 1 80 ? -4.819 -1.491 -1.761 1.00 94.06 80 TYR A N 1
ATOM 658 C CA . TYR A 1 80 ? -5.448 -2.709 -1.262 1.00 94.06 80 TYR A CA 1
ATOM 659 C C . TYR A 1 80 ? -5.105 -2.958 0.213 1.00 94.06 80 TYR A C 1
ATOM 661 O O . TYR A 1 80 ? -6.006 -3.149 1.032 1.00 94.06 80 TYR A O 1
ATOM 669 N N . ASP A 1 81 ? -3.822 -2.895 0.586 1.00 92.44 81 ASP A N 1
ATOM 670 C CA . ASP A 1 81 ? -3.361 -3.125 1.960 1.00 92.44 81 ASP A CA 1
ATOM 671 C C . ASP A 1 81 ? -3.950 -2.113 2.950 1.00 92.44 81 ASP A C 1
ATOM 673 O O . ASP A 1 81 ? -4.239 -2.471 4.093 1.00 92.44 81 ASP A O 1
ATOM 677 N N . VAL A 1 82 ? -4.176 -0.858 2.548 1.00 92.62 82 VAL A N 1
ATOM 678 C CA . VAL A 1 82 ? -4.813 0.119 3.443 1.00 92.62 82 VAL A CA 1
ATOM 679 C C . VAL A 1 82 ? -6.239 -0.302 3.792 1.00 92.62 82 VAL A C 1
ATOM 681 O O . VAL A 1 82 ? -6.599 -0.319 4.972 1.00 92.62 82 VAL A O 1
ATOM 684 N N . SER A 1 83 ? -7.036 -0.689 2.796 1.00 94.06 83 SER A N 1
ATOM 685 C CA . SER A 1 83 ? -8.403 -1.178 3.011 1.00 94.06 83 SER A CA 1
ATOM 686 C C . SER A 1 83 ? -8.471 -2.536 3.700 1.00 94.06 83 SER A C 1
ATOM 688 O O . SER A 1 83 ? -9.340 -2.744 4.541 1.00 94.06 83 SER A O 1
ATOM 690 N N . TYR A 1 84 ? -7.576 -3.457 3.340 1.00 95.12 84 TYR A N 1
ATOM 691 C CA . TYR A 1 84 ? -7.617 -4.845 3.791 1.00 95.12 84 TYR A CA 1
ATOM 692 C C . TYR A 1 84 ? -6.913 -5.042 5.134 1.00 95.12 84 TYR A C 1
ATOM 694 O O . TYR A 1 84 ? -7.265 -5.937 5.896 1.00 95.12 84 TYR A O 1
ATOM 702 N N . ARG A 1 85 ? -5.897 -4.233 5.449 1.00 94.19 85 ARG A N 1
ATOM 703 C CA . ARG A 1 85 ? -5.077 -4.391 6.659 1.00 94.19 85 ARG A CA 1
ATOM 704 C C . ARG A 1 85 ? -5.186 -3.191 7.572 1.00 94.19 85 ARG A C 1
ATOM 706 O O . ARG A 1 85 ? -5.583 -3.372 8.714 1.00 94.19 85 ARG A O 1
ATOM 713 N N . ILE A 1 86 ? -4.870 -1.983 7.110 1.00 93.75 86 ILE A N 1
ATOM 714 C CA . ILE A 1 86 ? -4.701 -0.827 8.008 1.00 93.75 86 ILE A CA 1
ATOM 715 C C . ILE A 1 86 ? -6.014 -0.418 8.681 1.00 93.75 86 ILE A C 1
ATOM 717 O O . ILE A 1 86 ? -6.093 -0.425 9.908 1.00 93.75 86 ILE A O 1
ATOM 721 N N . PHE A 1 87 ? -7.047 -0.095 7.898 1.00 94.19 87 PHE A N 1
ATOM 722 C CA . PHE A 1 87 ? -8.337 0.361 8.435 1.00 94.19 87 PHE A CA 1
ATOM 723 C C . PHE A 1 87 ? -8.964 -0.690 9.374 1.00 94.19 87 PHE A C 1
ATOM 725 O O . PHE A 1 87 ? -9.307 -0.350 10.508 1.00 94.19 87 PHE A O 1
ATOM 732 N N . PRO A 1 88 ? -9.040 -1.976 8.981 1.00 94.94 88 PRO A N 1
ATOM 733 C CA . PRO A 1 88 ? -9.548 -3.031 9.853 1.00 94.94 88 PRO A CA 1
ATOM 734 C C . PRO A 1 88 ? -8.686 -3.259 11.096 1.00 94.94 88 PRO A C 1
ATOM 736 O O . PRO A 1 88 ? -9.228 -3.537 12.160 1.00 94.94 88 PRO A O 1
ATOM 739 N N . SER A 1 89 ? -7.358 -3.130 10.993 1.00 95.31 89 SER A N 1
ATOM 740 C CA . SER A 1 89 ? -6.479 -3.319 12.154 1.00 95.31 89 SER A CA 1
ATOM 741 C C . SER A 1 89 ? -6.695 -2.233 13.195 1.00 95.31 89 SER A C 1
ATOM 743 O O . SER A 1 89 ? -6.672 -2.524 14.381 1.00 95.31 89 SER A O 1
ATOM 745 N N . ILE A 1 90 ? -6.951 -0.995 12.769 1.00 94.44 90 ILE A N 1
ATOM 746 C CA . ILE A 1 90 ? -7.249 0.109 13.689 1.00 94.44 90 ILE A CA 1
ATOM 747 C C . ILE A 1 90 ? -8.568 -0.133 14.410 1.00 94.44 90 ILE A C 1
ATOM 749 O O . ILE A 1 90 ? -8.629 0.049 15.621 1.00 94.44 90 ILE A O 1
ATOM 753 N N . ALA A 1 91 ? -9.594 -0.602 13.697 1.00 92.69 91 ALA A N 1
ATOM 754 C CA . ALA A 1 91 ? -10.847 -1.011 14.326 1.00 92.69 91 ALA A CA 1
ATOM 755 C C . ALA A 1 91 ? -10.635 -2.167 15.323 1.00 92.69 91 ALA A C 1
ATOM 757 O O . ALA A 1 91 ? -11.207 -2.151 16.407 1.00 92.69 91 ALA A O 1
ATOM 758 N N . ALA A 1 92 ? -9.767 -3.128 14.994 1.00 95.12 92 ALA A N 1
ATOM 759 C CA . ALA A 1 92 ? -9.455 -4.276 15.845 1.00 95.12 92 ALA A CA 1
ATOM 760 C C . ALA A 1 92 ? -8.577 -3.945 17.068 1.00 95.12 92 ALA A C 1
ATOM 762 O O . ALA A 1 92 ? -8.442 -4.793 17.946 1.00 95.12 92 ALA A O 1
ATOM 763 N N . LEU A 1 93 ? -8.024 -2.728 17.183 1.00 95.88 93 LEU A N 1
ATOM 764 C CA . LEU A 1 93 ? -7.245 -2.312 18.360 1.00 95.88 93 LEU A CA 1
ATOM 765 C C . LEU A 1 93 ? -8.058 -2.351 19.662 1.00 95.88 93 LEU A C 1
ATOM 767 O O . LEU A 1 93 ? -7.477 -2.413 20.743 1.00 95.88 93 LEU A O 1
ATOM 771 N N . SER A 1 94 ? -9.392 -2.340 19.584 1.00 94.38 94 SER A N 1
ATOM 772 C CA . SER A 1 94 ? -10.241 -2.501 20.767 1.00 94.38 94 SER A CA 1
ATOM 773 C C . SER A 1 94 ? -10.044 -3.869 21.421 1.00 94.38 94 SER A C 1
ATOM 775 O O . SER A 1 94 ? -10.066 -3.966 22.643 1.00 94.38 94 SER A O 1
ATOM 777 N N . ALA A 1 95 ? -9.806 -4.915 20.621 1.00 92.31 95 ALA A N 1
ATOM 778 C CA . ALA A 1 95 ? -9.496 -6.255 21.119 1.00 92.31 95 ALA A CA 1
ATOM 779 C C . ALA A 1 95 ? -8.104 -6.326 21.772 1.00 92.31 95 ALA A C 1
ATOM 781 O O . ALA A 1 95 ? -7.866 -7.185 22.614 1.00 92.31 95 ALA A O 1
ATOM 782 N N . ASP A 1 96 ? -7.219 -5.380 21.444 1.00 93.12 96 ASP A N 1
ATOM 783 C CA . ASP A 1 96 ? -5.902 -5.223 22.066 1.00 93.12 96 ASP A CA 1
ATOM 784 C C . ASP A 1 96 ? -5.941 -4.311 23.315 1.00 93.12 96 ASP A C 1
ATOM 786 O O . ASP A 1 96 ? -4.896 -3.926 23.839 1.00 93.12 96 ASP A O 1
ATOM 790 N N . GLY A 1 97 ? -7.132 -3.920 23.787 1.00 94.19 97 GLY A N 1
ATOM 791 C CA . GLY A 1 97 ? -7.310 -3.081 24.978 1.00 94.19 97 GLY A CA 1
ATOM 792 C C . GLY A 1 97 ? -7.118 -1.578 24.748 1.00 94.19 97 GLY A C 1
ATOM 793 O O . GLY A 1 97 ? -7.060 -0.809 25.709 1.00 94.19 97 GLY A O 1
ATOM 794 N N . VAL A 1 98 ? -7.032 -1.118 23.495 1.00 95.69 98 VAL A N 1
ATOM 795 C CA . VAL A 1 98 ? -6.935 0.317 23.196 1.00 95.69 98 VAL A CA 1
ATOM 796 C C . VAL A 1 98 ? -8.287 0.995 23.415 1.00 95.69 98 VAL A C 1
ATOM 798 O O . VAL A 1 98 ? -9.323 0.536 22.937 1.00 95.69 98 VAL A O 1
ATOM 801 N N . ALA A 1 99 ? -8.271 2.141 24.098 1.00 96.75 99 ALA A N 1
ATOM 802 C CA . ALA A 1 99 ? -9.479 2.906 24.382 1.00 96.75 99 ALA A CA 1
ATOM 803 C C . ALA A 1 99 ? -10.207 3.347 23.098 1.00 96.75 99 ALA A C 1
ATOM 805 O O . ALA A 1 99 ? -9.608 3.941 22.195 1.00 96.75 99 ALA A O 1
ATOM 806 N N . THR A 1 100 ? -11.528 3.154 23.059 1.00 95.56 100 THR A N 1
ATOM 807 C CA . THR A 1 100 ? -12.388 3.492 21.911 1.00 95.56 100 THR A CA 1
ATOM 808 C C . THR A 1 100 ? -12.258 4.951 21.480 1.00 95.56 100 THR A C 1
ATOM 810 O O . THR A 1 100 ? -12.266 5.244 20.289 1.00 95.56 100 THR A O 1
ATOM 813 N N . VAL A 1 101 ? -12.075 5.880 22.426 1.00 95.75 101 VAL A N 1
ATOM 814 C CA . VAL A 1 101 ? -11.856 7.304 22.116 1.00 95.75 101 VAL A CA 1
ATOM 815 C C . VAL A 1 101 ? -10.607 7.519 21.254 1.00 95.75 101 VAL A C 1
ATOM 817 O O . VAL A 1 101 ? -10.640 8.301 20.304 1.00 95.75 101 VAL A O 1
ATOM 820 N N . THR A 1 102 ? -9.528 6.785 21.533 1.00 95.69 102 THR A N 1
ATOM 821 C CA . THR A 1 102 ? -8.280 6.837 20.766 1.00 95.69 102 THR A CA 1
ATOM 822 C C . THR A 1 102 ? -8.490 6.260 19.371 1.00 95.69 102 THR A C 1
ATOM 824 O O . THR A 1 102 ? -8.109 6.897 18.387 1.00 95.69 102 THR A O 1
ATOM 827 N N . ILE A 1 103 ? -9.157 5.106 19.275 1.00 95.38 103 ILE A N 1
ATOM 828 C CA . ILE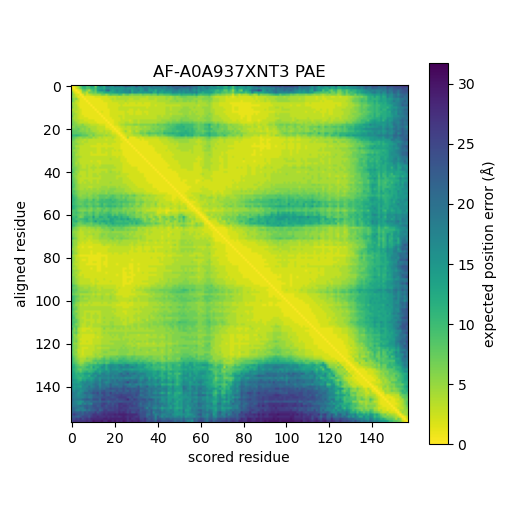 A 1 103 ? -9.477 4.445 18.001 1.00 95.38 103 ILE A CA 1
ATOM 829 C C . ILE A 1 103 ? -10.310 5.372 17.113 1.00 95.38 103 ILE A C 1
ATOM 831 O O . ILE A 1 103 ? -9.924 5.638 15.977 1.00 95.38 103 ILE A O 1
ATOM 835 N N . SER A 1 104 ? -11.392 5.942 17.646 1.00 94.88 104 SER A N 1
ATOM 836 C CA . SER A 1 104 ? -12.268 6.872 16.922 1.00 94.88 104 SER A CA 1
ATOM 837 C C . SER A 1 104 ? -11.523 8.108 16.421 1.00 94.88 104 SER A C 1
ATOM 839 O O . SER A 1 104 ? -11.792 8.595 15.322 1.00 94.88 104 SER A O 1
ATOM 841 N N . ARG A 1 105 ? -10.561 8.623 17.198 1.00 95.38 105 ARG A N 1
ATOM 842 C CA . ARG A 1 105 ? -9.749 9.778 16.789 1.00 95.38 105 ARG A CA 1
ATOM 843 C C . ARG A 1 105 ? -8.847 9.438 15.602 1.00 95.38 105 ARG A C 1
ATOM 845 O O . ARG A 1 105 ? -8.776 10.221 14.658 1.00 95.38 105 ARG A O 1
ATOM 852 N N . ILE A 1 106 ? -8.192 8.276 15.636 1.00 94.00 106 ILE A N 1
ATOM 853 C CA . ILE A 1 106 ? -7.330 7.791 14.547 1.00 94.00 106 ILE A CA 1
ATOM 854 C C . ILE A 1 106 ? -8.165 7.492 13.297 1.00 94.00 106 ILE A C 1
ATOM 856 O O . ILE A 1 106 ? -7.823 7.944 12.205 1.00 94.00 106 ILE A O 1
ATOM 860 N N . ASP A 1 107 ? -9.280 6.781 13.455 1.00 91.31 107 ASP A N 1
ATOM 861 C CA . ASP A 1 107 ? -10.182 6.426 12.360 1.00 91.31 107 ASP A CA 1
ATOM 862 C C . ASP A 1 107 ? -10.744 7.675 11.663 1.00 91.31 107 ASP A C 1
ATOM 864 O O . ASP A 1 107 ? -10.719 7.767 10.435 1.00 91.31 107 ASP A O 1
ATOM 868 N N . LYS A 1 108 ? -11.150 8.696 12.432 1.00 93.56 108 LYS A N 1
ATOM 869 C CA . LYS A 1 108 ? -11.596 9.984 11.879 1.00 93.56 108 LYS A CA 1
ATOM 870 C C . LYS A 1 108 ? -10.502 10.664 11.055 1.00 93.56 108 LYS A C 1
ATOM 872 O O . LYS A 1 108 ? -10.781 11.133 9.949 1.00 93.56 108 LYS A O 1
ATOM 877 N N . LEU A 1 109 ? -9.273 10.725 11.573 1.00 92.06 109 LEU A N 1
ATOM 878 C CA . LEU A 1 109 ? -8.136 11.312 10.855 1.00 92.06 109 LEU A CA 1
ATOM 879 C C . LEU A 1 109 ? -7.880 10.585 9.531 1.00 92.06 109 LEU A C 1
ATOM 881 O O . LEU A 1 109 ? -7.755 11.227 8.490 1.00 92.06 109 LEU A O 1
ATOM 885 N N . LEU A 1 110 ? -7.868 9.252 9.548 1.00 89.00 110 LEU A N 1
ATOM 886 C CA . LEU A 1 110 ? -7.658 8.458 8.341 1.00 89.00 110 LEU A CA 1
ATOM 887 C C . LEU A 1 110 ? -8.779 8.635 7.329 1.00 89.00 110 LEU A C 1
ATOM 889 O O . LEU A 1 110 ? -8.497 8.897 6.165 1.00 89.00 110 LEU A O 1
ATOM 893 N N . LYS A 1 111 ? -10.042 8.556 7.751 1.00 88.31 111 LYS A N 1
ATOM 894 C CA . LYS A 1 111 ? -11.191 8.746 6.854 1.00 88.31 111 LYS A CA 1
ATOM 895 C C . LYS A 1 111 ? -11.221 10.137 6.223 1.00 88.31 111 LYS A C 1
ATOM 897 O O . LYS A 1 111 ? -11.671 10.264 5.090 1.00 88.31 111 LYS A O 1
ATOM 902 N N . THR A 1 112 ? -10.721 11.150 6.929 1.00 92.81 112 THR A N 1
ATOM 903 C CA . THR A 1 112 ? -10.645 12.527 6.419 1.00 92.81 112 THR A CA 1
ATOM 904 C C . THR A 1 112 ? -9.534 12.676 5.378 1.00 92.81 112 THR A C 1
ATOM 906 O O . THR A 1 112 ? -9.753 13.252 4.318 1.00 92.81 112 THR A O 1
ATOM 909 N N . SER A 1 113 ? -8.345 12.136 5.651 1.00 89.88 113 SER A N 1
ATOM 910 C CA . SER A 1 113 ? -7.170 12.316 4.786 1.00 89.88 113 SER A CA 1
ATOM 911 C C . SER A 1 113 ? -7.132 11.350 3.601 1.00 89.88 113 SER A C 1
ATOM 913 O O . SER A 1 113 ? -6.579 11.666 2.547 1.00 89.88 113 SER A O 1
ATOM 915 N N . TRP A 1 114 ? -7.710 10.159 3.757 1.00 90.31 114 TRP A N 1
ATOM 916 C CA . TRP A 1 114 ? -7.573 9.069 2.797 1.00 90.31 114 TRP A CA 1
ATOM 917 C C . TRP A 1 114 ? -8.124 9.362 1.398 1.00 90.31 114 TRP A C 1
ATOM 919 O O . TRP A 1 114 ? -7.440 9.003 0.444 1.00 90.31 114 TRP A O 1
ATOM 929 N N . PRO A 1 115 ? -9.281 10.027 1.209 1.00 90.44 115 PRO A N 1
ATOM 930 C CA . PRO A 1 115 ? -9.767 10.351 -0.131 1.00 90.44 115 PRO A CA 1
ATOM 931 C C . PRO A 1 115 ? -8.748 11.136 -0.969 1.00 90.44 115 PRO A C 1
ATOM 933 O O . PRO A 1 115 ? -8.545 10.818 -2.141 1.00 90.44 115 PRO A O 1
ATOM 936 N N . ASN A 1 116 ? -8.048 12.096 -0.355 1.00 87.06 116 ASN A N 1
ATOM 937 C CA . ASN A 1 116 ? -7.010 12.879 -1.027 1.00 87.06 116 ASN A CA 1
ATOM 938 C C . ASN A 1 116 ? -5.787 12.019 -1.363 1.00 87.06 116 ASN A C 1
ATOM 940 O O . ASN A 1 116 ? -5.284 12.076 -2.483 1.00 87.06 116 ASN A O 1
ATOM 944 N N . VAL A 1 117 ? -5.347 11.174 -0.424 1.00 86.50 117 VAL A N 1
ATOM 945 C CA . VAL A 1 117 ? -4.241 10.230 -0.657 1.00 86.50 117 VAL A CA 1
ATOM 946 C C . VAL A 1 117 ? -4.588 9.260 -1.785 1.00 86.50 117 VAL A C 1
ATOM 948 O O . VAL A 1 117 ? -3.787 9.062 -2.691 1.00 86.50 117 VAL A O 1
ATOM 951 N N . LEU A 1 118 ? -5.798 8.700 -1.781 1.00 87.69 118 LEU A N 1
ATOM 952 C CA . LEU A 1 118 ? -6.274 7.786 -2.813 1.00 87.69 118 LEU A CA 1
ATOM 953 C C . LEU A 1 118 ? -6.305 8.458 -4.188 1.00 87.69 118 LEU A C 1
ATOM 955 O O . LEU A 1 118 ? -5.889 7.848 -5.168 1.00 87.69 118 LEU A O 1
ATOM 959 N N . HIS A 1 119 ? -6.752 9.713 -4.263 1.00 84.19 119 HIS A N 1
ATOM 960 C CA . HIS A 1 119 ? -6.728 10.484 -5.503 1.00 84.19 119 HIS A CA 1
ATOM 961 C C . HIS A 1 119 ? -5.295 10.695 -6.019 1.00 84.19 119 HIS A C 1
ATOM 963 O O . HIS A 1 119 ? -5.028 10.485 -7.201 1.00 84.19 119 HIS A O 1
ATOM 969 N N . MET A 1 120 ? -4.352 11.046 -5.137 1.00 83.06 120 MET A N 1
ATOM 970 C CA . MET A 1 120 ? -2.936 11.189 -5.497 1.00 83.06 120 MET A CA 1
ATOM 971 C C . MET A 1 120 ? -2.316 9.868 -5.969 1.00 83.06 120 MET A C 1
ATOM 973 O O . MET A 1 120 ? -1.580 9.859 -6.957 1.00 83.06 120 MET A O 1
ATOM 977 N N . LEU A 1 121 ? -2.619 8.758 -5.288 1.00 82.75 121 LEU A N 1
ATOM 978 C CA . LEU A 1 121 ? -2.152 7.424 -5.669 1.00 82.75 121 LEU A CA 1
ATOM 979 C C . LEU A 1 121 ? -2.703 7.019 -7.036 1.00 82.75 121 LEU A C 1
ATOM 981 O O . LEU A 1 121 ? -1.938 6.554 -7.874 1.00 82.75 121 LEU A O 1
ATOM 985 N N . ASP A 1 122 ? -3.991 7.256 -7.294 1.00 83.44 122 ASP A N 1
ATOM 986 C CA . ASP A 1 122 ? -4.618 6.923 -8.574 1.00 83.44 122 ASP A CA 1
ATOM 987 C C . ASP A 1 122 ? -4.036 7.754 -9.726 1.00 83.44 122 ASP A C 1
ATOM 989 O O . ASP A 1 122 ? -3.695 7.208 -10.774 1.00 83.44 122 ASP A O 1
ATOM 993 N N . ALA A 1 123 ? -3.844 9.061 -9.520 1.00 79.25 123 ALA A N 1
ATOM 994 C CA . ALA A 1 123 ? -3.206 9.935 -10.503 1.00 79.25 123 ALA A CA 1
ATOM 995 C C . ALA A 1 123 ? -1.757 9.513 -10.795 1.00 79.25 123 ALA A C 1
ATOM 997 O O . ALA A 1 123 ? -1.339 9.487 -11.953 1.00 79.25 123 ALA A O 1
ATOM 998 N N . THR A 1 124 ? -1.002 9.147 -9.757 1.00 76.88 124 THR A N 1
ATOM 999 C CA . THR A 1 124 ? 0.381 8.669 -9.894 1.00 76.88 124 THR A CA 1
ATOM 1000 C C . THR A 1 124 ? 0.430 7.330 -10.621 1.00 76.88 124 THR A C 1
ATOM 1002 O O . THR A 1 124 ? 1.212 7.174 -11.552 1.00 76.88 124 THR A O 1
ATOM 1005 N N . HIS A 1 125 ? -0.441 6.388 -10.255 1.00 79.81 125 HIS A N 1
ATOM 1006 C CA . HIS A 1 125 ? -0.544 5.085 -10.905 1.00 79.81 125 HIS A CA 1
ATOM 1007 C C . HIS A 1 125 ? -0.868 5.220 -12.397 1.00 79.81 125 HIS A C 1
ATOM 1009 O O . HIS A 1 125 ? -0.215 4.583 -13.214 1.00 79.81 125 HIS A O 1
ATOM 1015 N N . ARG A 1 126 ? -1.816 6.091 -12.774 1.00 78.31 126 ARG A N 1
ATOM 1016 C CA . ARG A 1 126 ? -2.136 6.335 -14.190 1.00 78.31 126 ARG A CA 1
ATOM 1017 C C . ARG A 1 126 ? -0.941 6.878 -14.970 1.00 78.31 126 ARG A C 1
ATOM 1019 O O . ARG A 1 126 ? -0.691 6.393 -16.062 1.00 78.31 126 ARG A O 1
ATOM 1026 N N . ARG A 1 127 ? -0.205 7.843 -14.406 1.00 71.38 127 ARG A N 1
ATOM 1027 C CA . ARG A 1 127 ? 1.007 8.394 -15.040 1.00 71.38 127 ARG A CA 1
ATOM 1028 C C . ARG A 1 127 ? 2.068 7.318 -15.245 1.00 71.38 127 ARG A C 1
ATOM 1030 O O . ARG A 1 127 ? 2.510 7.121 -16.366 1.00 71.38 127 ARG A O 1
ATOM 1037 N N . LEU A 1 128 ? 2.395 6.577 -14.184 1.00 69.19 128 LEU A N 1
ATOM 1038 C CA . LEU A 1 128 ? 3.379 5.496 -14.249 1.00 69.19 128 LEU A CA 1
ATOM 1039 C C . LEU A 1 128 ? 2.974 4.412 -15.246 1.00 69.19 128 LEU A C 1
ATOM 1041 O O . LEU A 1 128 ? 3.823 3.924 -15.977 1.00 69.19 128 LEU A O 1
ATOM 1045 N N . LYS A 1 129 ? 1.686 4.060 -15.301 1.00 72.50 129 LYS A N 1
ATOM 1046 C CA . LYS A 1 129 ? 1.179 3.095 -16.273 1.00 72.50 129 LYS A CA 1
ATOM 1047 C C . LYS A 1 129 ? 1.354 3.597 -17.706 1.00 72.50 129 LYS A C 1
ATOM 1049 O O . LYS A 1 129 ? 1.856 2.848 -18.526 1.00 72.50 129 LYS A O 1
ATOM 1054 N N . THR A 1 130 ? 1.001 4.851 -18.000 1.00 70.38 130 THR A N 1
ATOM 1055 C CA . THR A 1 130 ? 1.234 5.438 -19.330 1.00 70.38 130 THR A CA 1
ATOM 1056 C C . THR A 1 130 ? 2.716 5.423 -19.700 1.00 70.38 130 THR A C 1
ATOM 1058 O O . THR A 1 130 ? 3.055 4.996 -20.798 1.00 70.38 130 THR A O 1
ATOM 1061 N N . ASP A 1 131 ? 3.598 5.835 -18.787 1.00 68.00 131 ASP A N 1
ATOM 1062 C CA . ASP A 1 131 ? 5.044 5.857 -19.038 1.00 68.00 131 ASP A CA 1
ATOM 1063 C C . ASP A 1 131 ? 5.607 4.439 -19.255 1.00 68.00 131 ASP A C 1
ATOM 1065 O O . ASP A 1 131 ? 6.476 4.229 -20.100 1.00 68.00 131 ASP A O 1
ATOM 1069 N N . GLN A 1 132 ? 5.087 3.446 -18.527 1.00 67.12 132 GLN A N 1
ATOM 1070 C CA . GLN A 1 132 ? 5.458 2.040 -18.689 1.00 67.12 132 GLN A CA 1
ATOM 1071 C C . GLN A 1 132 ? 4.920 1.422 -19.977 1.00 67.12 132 GLN A C 1
ATOM 1073 O O . GLN A 1 132 ? 5.659 0.690 -20.623 1.00 67.12 132 GLN A O 1
ATOM 1078 N N . ASP A 1 133 ? 3.673 1.702 -20.359 1.00 71.62 133 ASP A N 1
ATOM 1079 C CA . ASP A 1 133 ? 3.094 1.224 -21.619 1.00 71.62 133 ASP A CA 1
ATOM 1080 C C . ASP A 1 133 ? 3.918 1.769 -22.803 1.00 71.62 133 ASP A C 1
ATOM 1082 O O . ASP A 1 133 ? 4.259 1.023 -23.717 1.00 71.62 133 ASP A O 1
ATOM 1086 N N . VAL A 1 134 ? 4.359 3.032 -22.724 1.00 70.75 134 VAL A N 1
ATOM 1087 C CA . VAL A 1 134 ? 5.296 3.626 -23.692 1.00 70.75 134 VAL A CA 1
ATOM 1088 C C . VAL A 1 134 ? 6.645 2.905 -23.695 1.00 70.75 134 VAL A C 1
ATOM 1090 O O . VAL A 1 134 ? 7.174 2.623 -24.766 1.00 70.75 134 VAL A O 1
ATOM 1093 N N . GLU A 1 135 ? 7.222 2.588 -22.535 1.00 66.50 135 GLU A N 1
ATOM 1094 C CA . GLU A 1 135 ? 8.470 1.816 -22.483 1.00 66.50 135 GLU A CA 1
ATOM 1095 C C . GLU A 1 135 ? 8.305 0.404 -23.055 1.00 66.50 135 GLU A C 1
ATOM 1097 O O . GLU A 1 135 ? 9.163 -0.038 -23.809 1.00 66.50 135 GLU A O 1
ATOM 1102 N N . VAL A 1 136 ? 7.193 -0.282 -22.784 1.00 66.38 136 VAL A N 1
ATOM 1103 C CA . VAL A 1 136 ? 6.887 -1.596 -23.373 1.00 66.38 136 VAL A CA 1
ATOM 1104 C C . VAL A 1 136 ? 6.759 -1.494 -24.893 1.00 66.38 136 VAL A C 1
ATOM 1106 O O . VAL A 1 136 ? 7.331 -2.313 -25.613 1.00 66.38 136 VAL A O 1
ATOM 1109 N N . ASP A 1 137 ? 6.086 -0.466 -25.405 1.00 69.75 137 ASP A N 1
ATOM 1110 C CA . ASP A 1 137 ? 6.024 -0.205 -26.844 1.00 69.75 137 ASP A CA 1
ATOM 1111 C C . ASP A 1 137 ? 7.423 0.059 -27.422 1.00 69.75 137 ASP A C 1
ATOM 1113 O O . ASP A 1 137 ? 7.782 -0.474 -28.473 1.00 69.75 137 ASP A O 1
ATOM 1117 N N . LEU A 1 138 ? 8.264 0.823 -26.719 1.00 68.56 138 LEU A N 1
ATOM 1118 C CA . LEU A 1 138 ? 9.653 1.057 -27.117 1.00 68.56 138 LEU A CA 1
ATOM 1119 C C . LEU A 1 138 ? 10.501 -0.221 -27.061 1.00 68.56 138 LEU A C 1
ATOM 1121 O O . LEU A 1 138 ? 11.386 -0.378 -27.901 1.00 68.56 138 LEU A O 1
ATOM 1125 N N . MET A 1 139 ? 10.247 -1.139 -26.127 1.00 62.69 139 MET A N 1
ATOM 1126 C CA . MET A 1 139 ? 10.891 -2.457 -26.061 1.00 62.69 139 MET A CA 1
ATOM 1127 C C . MET A 1 139 ? 10.496 -3.327 -27.254 1.00 62.69 139 MET A C 1
ATOM 1129 O O . MET A 1 139 ? 11.371 -3.847 -27.942 1.00 62.69 139 MET A O 1
ATOM 1133 N N . ASN A 1 140 ? 9.198 -3.409 -27.559 1.00 64.81 140 ASN A N 1
ATOM 1134 C CA . ASN A 1 140 ? 8.675 -4.149 -28.713 1.00 64.81 140 ASN A CA 1
ATOM 1135 C C . ASN A 1 140 ? 9.224 -3.622 -30.051 1.00 64.81 140 ASN A C 1
ATOM 1137 O O . ASN A 1 140 ? 9.300 -4.358 -31.032 1.00 64.81 140 ASN A O 1
ATOM 1141 N N . LEU A 1 141 ? 9.622 -2.347 -30.089 1.00 71.88 141 LEU A N 1
ATOM 1142 C CA . LEU A 1 141 ? 10.223 -1.687 -31.248 1.00 71.88 141 LEU A CA 1
ATOM 1143 C C . LEU A 1 141 ? 11.768 -1.658 -31.225 1.00 71.88 141 LEU A C 1
ATOM 1145 O O . LEU A 1 141 ? 12.353 -1.008 -32.091 1.00 71.88 141 LEU A O 1
ATOM 1149 N N . ASP A 1 142 ? 12.427 -2.302 -30.250 1.00 61.56 142 ASP A N 1
ATOM 1150 C CA . ASP A 1 142 ? 13.891 -2.293 -30.004 1.00 61.56 142 ASP A CA 1
ATOM 1151 C C . ASP A 1 142 ? 14.512 -0.880 -29.857 1.00 61.56 142 ASP A C 1
ATOM 1153 O O . ASP A 1 142 ? 15.675 -0.600 -30.179 1.00 61.56 142 ASP A O 1
ATOM 1157 N N . LYS A 1 143 ? 13.702 0.058 -29.358 1.00 67.56 143 LYS A N 1
ATOM 1158 C CA . LYS A 1 143 ? 14.025 1.481 -29.163 1.00 67.56 143 LYS A CA 1
ATOM 1159 C C . LYS A 1 143 ? 14.159 1.887 -27.696 1.00 67.56 143 LYS A C 1
ATOM 1161 O O . LYS A 1 143 ? 14.564 3.019 -27.430 1.00 67.56 143 LYS A O 1
ATOM 1166 N N . SER A 1 144 ? 13.850 0.999 -26.753 1.00 68.12 144 SER A N 1
ATOM 1167 C CA . SER A 1 144 ? 14.025 1.276 -25.325 1.00 68.12 144 SER A CA 1
ATOM 1168 C C . SER A 1 144 ? 15.515 1.336 -24.969 1.00 68.12 144 SER A C 1
ATOM 1170 O O . SER A 1 144 ? 16.261 0.367 -25.132 1.00 68.12 144 SER A O 1
ATOM 1172 N N . LYS A 1 145 ? 15.957 2.495 -24.466 1.00 56.69 145 LYS A N 1
ATOM 1173 C CA . LYS A 1 145 ? 17.336 2.691 -23.983 1.00 56.69 145 LYS A CA 1
ATOM 1174 C C . LYS A 1 145 ? 17.620 1.844 -22.743 1.00 56.69 145 LYS A C 1
ATOM 1176 O O . LYS A 1 145 ? 18.743 1.382 -22.578 1.00 56.69 145 LYS A O 1
ATOM 1181 N N . ILE A 1 146 ? 16.598 1.633 -21.912 1.00 59.47 146 ILE A N 1
ATOM 1182 C CA . ILE A 1 146 ? 16.672 0.792 -20.718 1.00 59.47 146 ILE A CA 1
ATOM 1183 C C . ILE A 1 146 ? 16.876 -0.660 -21.153 1.00 59.47 146 ILE A C 1
ATOM 1185 O O . ILE A 1 146 ? 17.866 -1.267 -20.772 1.00 59.47 146 ILE A O 1
ATOM 1189 N N . TYR A 1 147 ? 16.029 -1.187 -22.040 1.00 55.28 147 TYR A N 1
ATOM 1190 C CA . TYR A 1 147 ? 16.149 -2.565 -22.532 1.00 55.28 147 TYR A CA 1
ATOM 1191 C C . TYR A 1 147 ? 17.474 -2.857 -23.242 1.00 55.28 147 TYR A C 1
ATOM 1193 O O . TYR A 1 147 ? 18.051 -3.926 -23.061 1.00 55.28 147 TYR A O 1
ATOM 1201 N N . ARG A 1 148 ? 17.995 -1.900 -24.018 1.00 52.25 148 ARG A N 1
ATOM 1202 C CA . ARG A 1 148 ? 19.301 -2.053 -24.668 1.00 52.25 148 ARG A CA 1
ATOM 1203 C C . ARG A 1 148 ? 20.4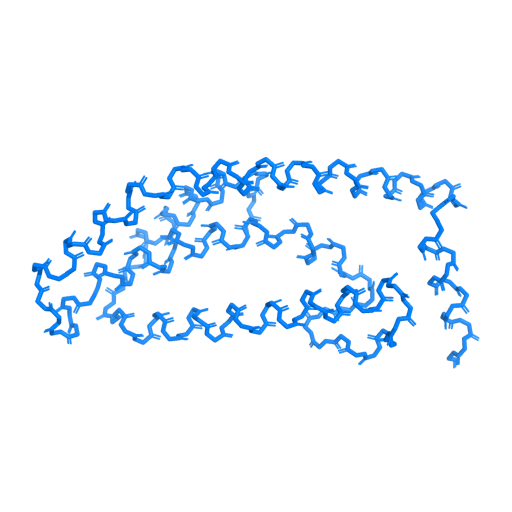36 -2.162 -23.646 1.00 52.25 148 ARG A C 1
ATOM 1205 O O . ARG A 1 148 ? 21.241 -3.079 -23.753 1.00 52.25 148 ARG A O 1
ATOM 1212 N N . ALA A 1 149 ? 20.433 -1.307 -22.620 1.00 49.91 149 ALA A N 1
ATOM 1213 C CA . ALA A 1 149 ? 21.383 -1.397 -21.511 1.00 49.91 149 ALA A CA 1
ATOM 1214 C C . ALA A 1 149 ? 21.251 -2.722 -20.731 1.00 49.91 149 ALA A C 1
ATOM 1216 O O . ALA A 1 149 ? 22.253 -3.266 -20.276 1.00 49.91 149 ALA A O 1
ATOM 1217 N N . LEU A 1 150 ? 20.035 -3.272 -20.615 1.00 49.69 150 LEU A N 1
ATOM 1218 C CA . LEU A 1 150 ? 19.795 -4.576 -19.989 1.00 49.69 150 LEU A CA 1
ATOM 1219 C C . LEU A 1 150 ? 20.356 -5.741 -20.816 1.00 49.69 150 LEU A C 1
ATOM 1221 O O . LEU A 1 150 ? 21.066 -6.575 -20.263 1.00 49.69 150 LEU A O 1
ATOM 1225 N N . ARG A 1 151 ? 20.119 -5.769 -22.136 1.00 50.38 151 ARG A N 1
ATOM 1226 C CA . ARG A 1 151 ? 20.716 -6.776 -23.035 1.00 50.38 151 ARG A CA 1
ATOM 1227 C C . ARG A 1 151 ? 22.241 -6.723 -23.028 1.00 50.38 151 ARG A C 1
ATOM 1229 O O . ARG A 1 151 ? 22.890 -7.761 -23.059 1.00 50.38 151 ARG A O 1
ATOM 1236 N N . GLU A 1 152 ? 22.798 -5.517 -22.998 1.00 45.84 152 GLU A N 1
ATOM 1237 C CA . GLU A 1 152 ? 24.242 -5.307 -22.927 1.00 45.84 152 GLU A CA 1
ATOM 1238 C C . GLU A 1 152 ? 24.826 -5.744 -21.583 1.00 45.84 152 GLU A C 1
ATOM 1240 O O . GLU A 1 152 ? 25.980 -6.144 -21.560 1.00 45.84 152 GLU A O 1
ATOM 1245 N N . ALA A 1 153 ? 24.068 -5.701 -20.482 1.00 41.19 153 ALA A N 1
ATOM 1246 C CA . ALA A 1 153 ? 24.500 -6.188 -19.171 1.00 41.19 153 ALA A CA 1
ATOM 1247 C C . ALA A 1 153 ? 24.386 -7.720 -19.028 1.00 41.19 153 ALA A C 1
ATOM 1249 O O . ALA A 1 153 ? 25.227 -8.328 -18.369 1.00 41.19 153 ALA A O 1
ATOM 1250 N N . ASP A 1 154 ? 23.402 -8.348 -19.681 1.00 34.94 154 ASP A N 1
ATOM 1251 C CA . ASP A 1 154 ? 23.201 -9.808 -19.679 1.00 34.94 154 ASP A CA 1
ATOM 1252 C C . ASP A 1 154 ? 24.326 -10.575 -20.392 1.00 34.94 154 ASP A C 1
ATOM 1254 O O . ASP A 1 154 ? 24.593 -11.728 -20.073 1.00 34.94 154 ASP A O 1
ATOM 1258 N N . THR A 1 155 ? 25.048 -9.938 -21.318 1.00 39.72 155 THR A N 1
ATOM 1259 C CA . THR A 1 155 ? 26.192 -10.556 -22.016 1.00 39.72 155 THR A CA 1
ATOM 1260 C C . THR A 1 155 ? 27.476 -10.662 -21.179 1.00 39.72 155 THR A C 1
ATOM 1262 O O . THR A 1 155 ? 28.494 -11.121 -21.695 1.00 39.72 155 THR A O 1
ATOM 1265 N N . TRP A 1 156 ? 27.463 -10.217 -19.915 1.00 34.28 156 TRP A N 1
ATOM 1266 C CA . TRP A 1 156 ? 28.617 -10.271 -18.998 1.00 34.28 156 TRP A CA 1
ATOM 1267 C C . TRP A 1 156 ? 28.539 -11.423 -17.980 1.00 34.28 156 TRP A C 1
ATOM 1269 O O . TRP A 1 156 ? 29.413 -11.517 -17.113 1.00 34.28 156 TRP A O 1
ATOM 1279 N N . LEU A 1 157 ? 27.510 -12.273 -18.074 1.00 34.19 157 LEU A N 1
ATOM 1280 C CA . LEU A 1 157 ? 27.377 -13.553 -17.366 1.00 34.19 157 LEU A CA 1
ATOM 1281 C C . LEU A 1 157 ? 27.700 -14.718 -18.308 1.00 34.19 157 LEU A C 1
ATOM 1283 O O . LEU A 1 157 ? 28.294 -15.700 -17.808 1.00 34.19 157 LEU A O 1
#